Protein AF-A0A6D2KIG2-F1 (afdb_monomer_lite)

Foldseek 3Di:
DDPPQDWDWDADPVVRDIDTQDADPDGDDPQKFKDWFADPVVRFIKMKIWDQDDDPHRQKTWIWMATPVVSDIDDTDDIDRQWDADPVFSDWDYDPRDIDTDIDGDCVPPDDD

pLDDT: mean 83.12, std 11.85, range [38.47, 95.81]

Structure (m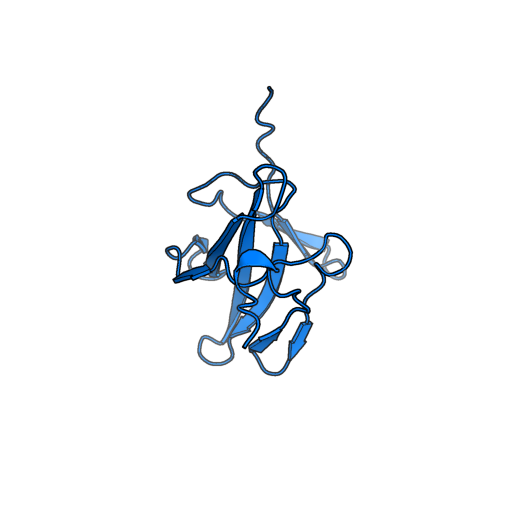mCIF, N/CA/C/O backbone):
data_AF-A0A6D2KIG2-F1
#
_entry.id   AF-A0A6D2KIG2-F1
#
loop_
_atom_site.group_PDB
_atom_site.id
_atom_site.type_symbol
_atom_site.label_atom_id
_atom_site.label_alt_id
_atom_site.label_comp_id
_atom_site.label_asym_id
_atom_site.label_entity_id
_atom_site.label_seq_id
_atom_site.pdbx_PDB_ins_code
_atom_site.Cartn_x
_atom_site.Cartn_y
_atom_site.Cartn_z
_atom_site.occupancy
_atom_site.B_iso_or_equiv
_atom_site.auth_seq_id
_atom_site.auth_comp_id
_atom_site.auth_asym_id
_atom_site.auth_atom_id
_atom_site.pdbx_PDB_model_num
ATOM 1 N N . MET A 1 1 ? 7.718 21.693 -14.338 1.00 39.06 1 MET A N 1
ATOM 2 C CA . MET A 1 1 ? 6.633 20.705 -14.152 1.00 39.06 1 MET A CA 1
ATOM 3 C C . MET A 1 1 ? 6.111 20.885 -12.742 1.00 39.06 1 MET A C 1
ATOM 5 O O . MET A 1 1 ? 6.919 20.872 -11.826 1.00 39.06 1 MET A O 1
ATOM 9 N N . TYR A 1 2 ? 4.820 21.156 -12.572 1.00 38.47 2 TYR A N 1
ATOM 10 C CA . TYR A 1 2 ? 4.222 21.328 -11.250 1.00 38.47 2 TYR A CA 1
ATOM 11 C C . TYR A 1 2 ? 4.322 20.001 -10.488 1.00 38.47 2 TYR A C 1
ATOM 13 O O . TYR A 1 2 ? 3.702 19.019 -10.890 1.00 38.47 2 TYR A O 1
ATOM 21 N N . HIS A 1 3 ? 5.124 19.952 -9.422 1.00 49.62 3 HIS A N 1
ATOM 22 C CA . HIS A 1 3 ? 4.992 18.906 -8.414 1.00 49.62 3 HIS A CA 1
ATOM 23 C C . HIS A 1 3 ? 3.695 19.204 -7.675 1.00 49.62 3 HIS A C 1
ATOM 25 O O . HIS A 1 3 ? 3.645 20.035 -6.776 1.00 49.62 3 HIS A O 1
ATOM 31 N N . GLN A 1 4 ? 2.603 18.621 -8.153 1.00 54.41 4 GLN A N 1
ATOM 32 C CA . GLN A 1 4 ? 1.357 18.643 -7.416 1.00 54.41 4 GLN A CA 1
ATOM 33 C C . GLN A 1 4 ? 1.593 17.761 -6.192 1.00 54.41 4 GLN A C 1
ATOM 35 O O . GLN A 1 4 ? 1.819 16.559 -6.350 1.00 54.41 4 GLN A O 1
ATOM 40 N N . ASP A 1 5 ? 1.613 18.368 -5.002 1.00 68.25 5 ASP A N 1
ATOM 41 C CA . ASP A 1 5 ? 1.735 17.669 -3.721 1.00 68.25 5 ASP A CA 1
ATOM 42 C C . ASP A 1 5 ? 0.527 16.746 -3.544 1.00 68.25 5 ASP A C 1
ATOM 44 O O . ASP A 1 5 ? -0.489 17.087 -2.934 1.00 68.25 5 ASP A O 1
ATOM 48 N N . SER A 1 6 ? 0.616 15.570 -4.157 1.00 77.19 6 SER A N 1
ATOM 49 C CA . SER A 1 6 ? -0.399 14.534 -4.068 1.00 77.19 6 SER A CA 1
ATOM 50 C C . SER A 1 6 ? -0.433 14.069 -2.623 1.00 77.19 6 SER A C 1
ATOM 52 O O . SER A 1 6 ? 0.610 13.830 -2.022 1.00 77.19 6 SER A O 1
ATOM 54 N N . LYS A 1 7 ? -1.620 13.982 -2.030 1.00 85.75 7 LYS A N 1
ATOM 55 C CA . LYS A 1 7 ? -1.793 13.518 -0.652 1.00 85.75 7 LYS A CA 1
ATOM 56 C C . LYS A 1 7 ? -2.443 12.145 -0.676 1.00 85.75 7 LYS A C 1
ATOM 58 O O . LYS A 1 7 ? -3.435 11.953 -1.374 1.00 85.75 7 LYS A O 1
ATOM 63 N N . LEU A 1 8 ? -1.899 11.214 0.101 1.00 91.62 8 LEU A N 1
ATOM 64 C CA . LEU A 1 8 ? -2.473 9.886 0.270 1.00 91.62 8 LEU A CA 1
ATOM 65 C C . LEU A 1 8 ? -3.471 9.893 1.438 1.00 91.62 8 LEU A C 1
ATOM 67 O O . LEU A 1 8 ? -3.199 10.463 2.498 1.00 91.62 8 LEU A O 1
ATOM 71 N N . VAL A 1 9 ? -4.622 9.251 1.236 1.00 93.00 9 VAL A N 1
ATOM 72 C CA . VAL A 1 9 ? -5.687 9.092 2.235 1.00 93.00 9 VAL A CA 1
ATOM 73 C C . VAL A 1 9 ? -6.045 7.625 2.367 1.00 93.00 9 VAL A C 1
ATOM 75 O O . VAL A 1 9 ? -6.236 6.936 1.368 1.00 93.00 9 VAL A O 1
ATOM 78 N N . VAL A 1 10 ? -6.205 7.178 3.609 1.00 93.44 10 VAL A N 1
ATOM 79 C CA . VAL A 1 10 ? -6.969 5.969 3.921 1.00 93.44 10 VAL A CA 1
ATOM 80 C C . VAL A 1 10 ? -8.405 6.390 4.189 1.00 93.44 10 VAL A C 1
ATOM 82 O O . VAL A 1 10 ? -8.647 7.243 5.042 1.00 93.44 10 VAL A O 1
ATOM 85 N N . TRP A 1 11 ? -9.348 5.806 3.458 1.00 94.12 11 TRP A N 1
ATOM 86 C CA . TRP A 1 11 ? -10.769 6.120 3.563 1.00 94.12 11 TRP A CA 1
ATOM 87 C C . TRP A 1 11 ? -11.564 4.871 3.939 1.00 94.12 11 TRP A C 1
ATOM 89 O O . TRP A 1 11 ? -11.435 3.833 3.289 1.00 94.12 11 TRP A O 1
ATOM 99 N N . ASN A 1 12 ? -12.387 4.982 4.981 1.00 93.19 12 ASN A N 1
ATOM 100 C CA . ASN A 1 12 ? -13.405 4.000 5.318 1.00 93.19 12 ASN A CA 1
ATOM 101 C C . ASN A 1 12 ? -14.744 4.435 4.689 1.00 93.19 12 ASN A C 1
ATOM 103 O O . ASN A 1 12 ? -15.353 5.393 5.167 1.00 93.19 12 ASN A O 1
ATOM 107 N N . PRO A 1 13 ? -15.240 3.746 3.647 1.00 94.06 13 PRO A N 1
ATOM 108 C CA . PRO A 1 13 ? -16.473 4.143 2.972 1.00 94.06 13 PRO A CA 1
ATOM 109 C C . PRO A 1 13 ? -17.733 3.902 3.811 1.00 94.06 13 PRO A C 1
ATOM 111 O O . PRO A 1 13 ? -18.749 4.540 3.560 1.00 94.06 13 PRO A O 1
ATOM 114 N N . VAL A 1 14 ? -17.684 3.001 4.800 1.00 95.31 14 VAL A N 1
ATOM 115 C CA . VAL A 1 14 ? -18.844 2.676 5.645 1.00 95.31 14 VAL A CA 1
ATOM 116 C C . VAL A 1 14 ? -19.042 3.734 6.726 1.00 95.31 14 VAL A C 1
ATOM 118 O O . VAL A 1 14 ? -20.164 4.184 6.935 1.00 95.31 14 VAL A O 1
ATOM 121 N N . SER A 1 15 ? -17.966 4.144 7.407 1.00 95.81 15 SER A N 1
ATOM 122 C CA . SER A 1 15 ? -18.041 5.181 8.449 1.00 95.81 15 SER A CA 1
ATOM 123 C C . SER A 1 15 ? -17.874 6.604 7.909 1.00 95.81 15 SER A C 1
ATOM 125 O O . SER A 1 15 ? -18.199 7.563 8.603 1.00 95.81 15 SER A O 1
ATOM 127 N N . GLY A 1 16 ? -17.356 6.762 6.689 1.00 95.69 16 GLY A N 1
ATOM 128 C CA . GLY A 1 16 ? -16.984 8.060 6.121 1.00 95.69 16 GLY A CA 1
ATOM 129 C C . GLY A 1 16 ? -15.675 8.628 6.680 1.00 95.69 16 GLY A C 1
ATOM 130 O O . GLY A 1 16 ? -15.256 9.709 6.273 1.00 95.69 16 GLY A O 1
ATOM 131 N N . GLU A 1 17 ? -15.005 7.918 7.588 1.00 94.81 17 GLU A N 1
ATOM 132 C CA . GLU A 1 17 ? -13.767 8.384 8.204 1.00 94.81 17 GLU A CA 1
ATOM 133 C C . GLU A 1 17 ? -12.609 8.386 7.206 1.00 94.81 17 GLU A C 1
ATOM 135 O O . GLU A 1 17 ? -12.412 7.452 6.423 1.00 94.81 17 GLU A O 1
ATOM 140 N N . THR A 1 18 ? -11.790 9.432 7.274 1.00 94.94 18 THR A N 1
ATOM 141 C CA . THR A 1 18 ? -10.579 9.571 6.464 1.00 94.94 18 THR A CA 1
ATOM 142 C C . THR A 1 18 ? -9.377 9.846 7.350 1.00 94.94 18 THR A C 1
ATOM 144 O O . THR A 1 18 ? -9.456 10.674 8.259 1.00 94.94 18 THR A O 1
ATOM 147 N N . LYS A 1 19 ? -8.239 9.230 7.033 1.00 92.62 19 LYS A N 1
ATOM 148 C CA . LYS A 1 19 ? -6.947 9.521 7.656 1.00 92.62 19 LYS A CA 1
ATOM 149 C C . LYS A 1 19 ? -5.939 9.953 6.598 1.00 92.62 19 LYS A C 1
ATOM 151 O O . LYS A 1 19 ? -5.667 9.213 5.653 1.00 92.62 19 LYS A O 1
ATOM 156 N N . TRP A 1 20 ? -5.374 11.144 6.780 1.00 93.12 20 TRP A N 1
ATOM 157 C CA . TRP A 1 20 ? -4.283 11.647 5.949 1.00 93.12 20 TRP A CA 1
ATOM 158 C C . TRP A 1 20 ? -2.982 10.933 6.289 1.00 93.12 20 TRP A C 1
ATOM 160 O O . TRP A 1 20 ? -2.630 10.797 7.460 1.00 93.12 20 TRP A O 1
ATOM 170 N N . ILE A 1 21 ? -2.263 10.514 5.255 1.00 94.12 21 ILE A N 1
ATOM 171 C CA . ILE A 1 21 ? -0.951 9.895 5.387 1.00 94.12 21 ILE A CA 1
ATOM 172 C C . ILE A 1 21 ? 0.108 10.959 5.126 1.00 94.12 21 ILE A C 1
ATOM 174 O O . ILE A 1 21 ? 0.038 11.706 4.146 1.00 94.12 21 ILE A O 1
ATOM 178 N N . HIS A 1 22 ? 1.083 11.048 6.029 1.00 91.44 22 HIS A N 1
ATOM 179 C CA . HIS A 1 22 ? 2.194 11.982 5.881 1.00 91.44 22 HIS A CA 1
ATOM 180 C C . HIS A 1 22 ? 3.008 11.684 4.621 1.00 91.44 22 HIS A C 1
ATOM 182 O O . HIS A 1 22 ? 3.051 10.548 4.148 1.00 91.44 22 HIS A O 1
ATOM 188 N N . GLN A 1 23 ? 3.665 12.711 4.082 1.00 89.62 23 GLN A N 1
ATOM 189 C CA . GLN A 1 23 ? 4.534 12.530 2.925 1.00 89.62 23 GLN A CA 1
ATOM 190 C C . GLN A 1 23 ? 5.692 11.577 3.272 1.00 89.62 23 GLN A C 1
ATOM 192 O O . GLN A 1 23 ? 6.309 11.732 4.331 1.00 89.62 23 GLN A O 1
ATOM 197 N N . PRO A 1 24 ? 5.984 10.595 2.409 1.00 87.50 24 PRO A N 1
ATOM 198 C CA . PRO A 1 24 ? 7.194 9.792 2.501 1.00 87.50 24 PRO A CA 1
ATOM 199 C C . PRO A 1 24 ? 8.439 10.616 2.162 1.00 87.50 24 PRO A C 1
ATOM 201 O O . PRO A 1 24 ? 8.357 11.762 1.716 1.00 87.50 24 PRO A O 1
ATOM 204 N N . ARG A 1 25 ? 9.619 10.016 2.358 1.00 81.00 25 ARG A N 1
ATOM 205 C CA . ARG A 1 25 ? 10.910 10.674 2.102 1.00 81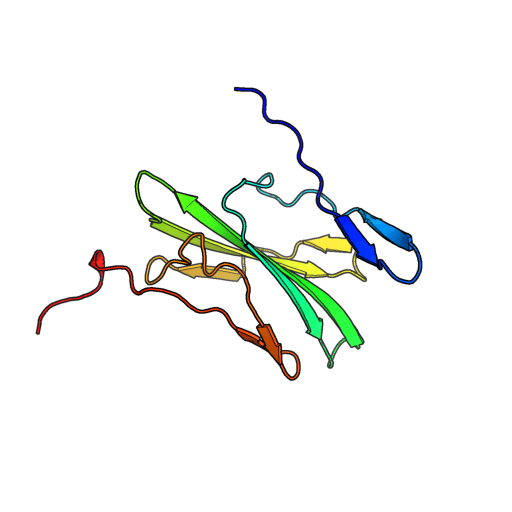.00 25 ARG A CA 1
ATOM 206 C C . ARG A 1 25 ? 11.058 11.102 0.642 1.00 81.00 25 ARG A C 1
ATOM 208 O O . ARG A 1 25 ? 11.596 12.171 0.360 1.00 81.00 25 ARG A O 1
ATOM 215 N N . LYS A 1 26 ? 10.601 10.257 -0.281 1.00 84.06 26 LYS A N 1
ATOM 216 C CA . LYS A 1 26 ? 10.444 10.595 -1.696 1.00 84.06 26 LYS A CA 1
ATOM 217 C C . LYS A 1 26 ? 8.976 10.898 -1.944 1.00 84.06 26 LYS A C 1
ATOM 219 O O . LYS A 1 26 ? 8.158 10.041 -1.639 1.00 84.06 26 LYS A O 1
ATOM 224 N N . SER A 1 27 ? 8.647 12.051 -2.523 1.00 86.94 27 SER A N 1
ATOM 225 C CA . SER A 1 27 ? 7.263 12.417 -2.859 1.00 86.94 27 SER A CA 1
ATOM 226 C C . SER A 1 27 ? 6.533 11.301 -3.608 1.00 86.94 27 SER A C 1
ATOM 228 O O . SER A 1 27 ? 7.157 10.520 -4.335 1.00 86.94 27 SER A O 1
ATOM 230 N N . PHE A 1 28 ? 5.215 11.232 -3.430 1.00 87.56 28 PHE A N 1
ATOM 231 C CA . PHE A 1 28 ? 4.387 10.278 -4.159 1.0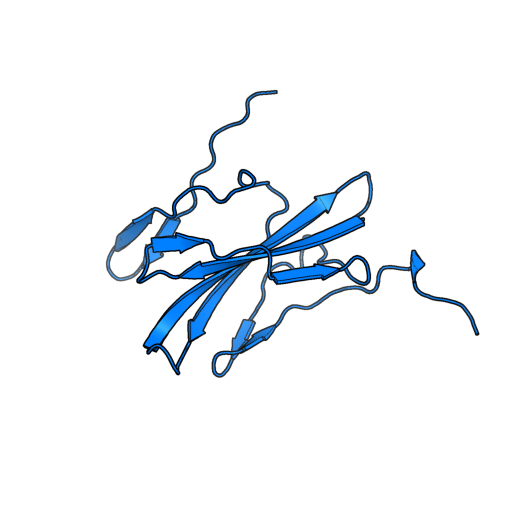0 87.56 28 PHE A CA 1
ATOM 232 C C . PHE A 1 28 ? 4.519 10.452 -5.676 1.00 87.56 28 PHE A C 1
ATOM 234 O O . PHE A 1 28 ? 4.589 11.573 -6.187 1.00 87.56 28 PHE A O 1
ATOM 241 N N . ASP A 1 29 ? 4.530 9.331 -6.383 1.00 85.38 29 ASP A N 1
ATOM 242 C CA . ASP A 1 29 ? 4.622 9.244 -7.834 1.00 85.38 29 ASP A CA 1
ATOM 243 C C . ASP A 1 29 ? 3.398 8.498 -8.386 1.00 85.38 29 ASP A C 1
ATOM 245 O O . ASP A 1 29 ? 2.858 7.588 -7.759 1.00 85.38 29 ASP A O 1
ATOM 249 N N . LYS A 1 30 ? 2.955 8.845 -9.597 1.00 82.56 30 LYS A N 1
ATOM 250 C CA . LYS A 1 30 ? 1.841 8.157 -10.277 1.00 82.56 30 LYS A CA 1
ATOM 251 C C . LYS A 1 30 ? 2.105 6.664 -10.526 1.00 82.56 30 LYS A C 1
ATOM 253 O O . LYS A 1 30 ? 1.183 5.906 -10.834 1.00 82.56 30 LYS A O 1
ATOM 258 N N . TYR A 1 31 ? 3.363 6.239 -10.471 1.00 83.62 31 TYR A N 1
ATOM 259 C CA . TYR A 1 31 ? 3.764 4.849 -10.609 1.00 83.62 31 TYR A CA 1
ATOM 260 C C . TYR A 1 31 ? 3.799 4.084 -9.281 1.00 83.62 31 TYR A C 1
ATOM 262 O O . TYR A 1 31 ? 4.011 2.868 -9.325 1.00 83.62 31 TYR A O 1
ATOM 270 N N . ASP A 1 32 ? 3.554 4.759 -8.153 1.00 88.12 32 ASP A N 1
ATOM 271 C CA . ASP A 1 32 ? 3.466 4.119 -6.847 1.00 88.12 32 ASP A CA 1
ATOM 272 C C . ASP A 1 32 ? 2.361 3.061 -6.825 1.00 88.12 32 ASP A C 1
ATOM 274 O O . ASP A 1 32 ? 1.258 3.244 -7.353 1.00 88.12 32 ASP A O 1
ATOM 278 N N . VAL A 1 33 ? 2.667 1.942 -6.178 1.00 90.38 33 VAL A N 1
ATOM 279 C CA . VAL A 1 33 ? 1.712 0.873 -5.891 1.00 90.38 33 VAL A CA 1
ATOM 280 C C . VAL A 1 33 ? 1.558 0.765 -4.387 1.00 90.38 33 VAL A C 1
ATOM 282 O O . VAL A 1 33 ? 2.550 0.701 -3.665 1.00 90.38 33 VAL A O 1
ATOM 285 N N . PHE A 1 34 ? 0.317 0.721 -3.913 1.00 90.12 34 PHE A N 1
ATOM 286 C CA . PHE A 1 34 ? 0.017 0.623 -2.491 1.00 90.12 34 PHE A CA 1
ATOM 287 C C . PHE A 1 34 ? -0.711 -0.677 -2.172 1.00 90.12 34 PHE A C 1
ATOM 289 O O . PHE A 1 34 ? -1.495 -1.176 -2.979 1.00 90.12 34 PHE A O 1
ATOM 296 N N . ALA A 1 35 ? -0.509 -1.184 -0.961 1.00 90.31 35 ALA A N 1
ATOM 297 C CA . ALA A 1 35 ? -1.431 -2.127 -0.345 1.00 90.31 35 ALA A CA 1
ATOM 298 C C . ALA A 1 35 ? -1.598 -1.839 1.139 1.00 90.31 35 ALA A C 1
ATOM 300 O O . ALA A 1 35 ? -0.661 -1.419 1.815 1.00 90.31 35 ALA A O 1
ATOM 301 N N . LEU A 1 36 ? -2.799 -2.121 1.631 1.00 90.25 36 LEU A N 1
ATOM 302 C CA . LEU A 1 36 ? -3.140 -2.087 3.042 1.00 90.25 36 LEU A CA 1
ATOM 303 C C . LEU A 1 36 ? -3.134 -3.522 3.574 1.00 90.25 36 LEU A C 1
ATOM 305 O O . LEU A 1 36 ? -3.811 -4.393 3.026 1.00 90.25 36 LEU A O 1
ATOM 309 N N . GLY A 1 37 ? -2.369 -3.762 4.632 1.00 88.75 37 GLY A N 1
ATOM 310 C CA . GLY A 1 37 ? -2.285 -5.053 5.307 1.00 88.75 37 GLY A CA 1
ATOM 311 C C . GLY A 1 37 ? -2.500 -4.908 6.807 1.00 88.75 37 GLY A C 1
ATOM 312 O O . GLY A 1 37 ? -2.292 -3.834 7.371 1.00 88.75 37 GLY A O 1
ATOM 313 N N . TYR A 1 38 ? -2.912 -5.995 7.453 1.00 88.38 38 TYR A N 1
ATOM 314 C CA . TYR A 1 38 ? -3.030 -6.070 8.906 1.00 88.38 38 TYR A CA 1
ATOM 315 C C . TYR A 1 38 ? -1.875 -6.892 9.479 1.00 88.38 38 TYR A C 1
ATOM 317 O O . TYR A 1 38 ? -1.691 -8.053 9.110 1.00 88.38 38 TYR A O 1
ATOM 325 N N . ASP A 1 39 ? -1.103 -6.297 10.380 1.00 84.44 39 ASP A N 1
ATOM 326 C CA . ASP A 1 39 ? -0.059 -6.976 11.133 1.00 84.44 39 ASP A CA 1
ATOM 327 C C . ASP A 1 39 ? -0.650 -7.514 12.438 1.00 84.44 39 ASP A C 1
ATOM 329 O O . ASP A 1 39 ? -0.897 -6.777 13.392 1.00 84.44 39 ASP A O 1
ATOM 333 N N . SER A 1 40 ? -0.852 -8.829 12.492 1.00 85.12 40 SER A N 1
ATOM 334 C CA . SER A 1 40 ? -1.429 -9.494 13.659 1.00 85.12 40 SER A CA 1
ATOM 335 C C . SER A 1 40 ? -0.532 -9.446 14.897 1.00 85.12 40 SER A C 1
ATOM 337 O O . SER A 1 40 ? -1.034 -9.624 16.003 1.00 85.12 40 SER A O 1
ATOM 339 N N . LYS A 1 41 ? 0.783 -9.225 14.751 1.00 85.00 41 LYS A N 1
ATOM 340 C CA . LYS A 1 41 ? 1.702 -9.156 15.900 1.00 85.00 41 LYS A CA 1
ATOM 341 C C . LYS A 1 41 ? 1.557 -7.839 16.648 1.00 85.00 41 LYS A C 1
ATOM 343 O O . LYS A 1 41 ? 1.544 -7.829 17.872 1.00 85.00 41 LYS A O 1
ATOM 348 N N . SER A 1 42 ? 1.452 -6.741 15.906 1.00 82.94 42 SER A N 1
ATOM 349 C CA . SER A 1 42 ? 1.256 -5.394 16.456 1.00 82.94 42 SER A CA 1
ATOM 350 C C . SER A 1 42 ? -0.221 -4.995 16.549 1.00 82.94 42 SER A C 1
ATOM 352 O O . SER A 1 42 ? -0.538 -3.933 17.076 1.00 82.94 42 SER A O 1
ATOM 354 N N . SER A 1 43 ? -1.127 -5.860 16.078 1.00 87.06 43 SER A N 1
ATOM 355 C CA . SER A 1 43 ? -2.572 -5.627 16.003 1.00 87.06 43 SER A CA 1
ATOM 356 C C . SER A 1 43 ? -2.938 -4.324 15.284 1.00 87.06 43 SER A C 1
ATOM 358 O O . SER A 1 43 ? -3.902 -3.651 15.651 1.00 87.06 43 SER A O 1
ATOM 360 N N . CYS A 1 44 ? -2.174 -3.961 14.252 1.00 86.94 44 CYS A N 1
ATOM 361 C CA . CYS A 1 44 ? -2.319 -2.689 13.557 1.00 86.94 44 CYS A CA 1
ATOM 362 C C . CYS A 1 44 ? -2.366 -2.846 12.039 1.00 86.94 44 CYS A C 1
ATOM 364 O O . CYS A 1 44 ? -1.886 -3.823 11.466 1.00 86.94 44 CYS A O 1
ATOM 366 N N . TYR A 1 45 ? -2.953 -1.853 11.374 1.00 88.88 45 TYR A N 1
ATOM 367 C CA . TYR A 1 45 ? -2.874 -1.750 9.924 1.00 88.88 45 TYR A CA 1
ATOM 368 C C . TYR A 1 45 ? -1.573 -1.065 9.511 1.00 88.88 45 TYR A C 1
ATOM 370 O O . TYR A 1 45 ? -1.114 -0.121 10.161 1.00 88.88 45 TYR A O 1
ATOM 378 N N . LYS A 1 46 ? -1.013 -1.517 8.392 1.00 90.50 46 LYS A N 1
ATOM 379 C CA . LYS A 1 46 ? 0.183 -0.958 7.762 1.00 90.50 46 LYS A CA 1
ATOM 380 C C . LYS A 1 46 ? -0.056 -0.771 6.273 1.00 90.50 46 LYS A C 1
ATOM 382 O O . LYS A 1 46 ? -0.764 -1.564 5.650 1.00 90.50 46 LYS A O 1
ATOM 387 N N . ILE A 1 47 ? 0.548 0.262 5.698 1.00 92.31 47 ILE A N 1
ATOM 388 C CA . ILE A 1 47 ? 0.524 0.496 4.250 1.00 92.31 47 ILE A CA 1
ATOM 389 C C . ILE A 1 47 ? 1.900 0.159 3.706 1.00 92.31 47 ILE A C 1
ATOM 391 O O . ILE A 1 47 ? 2.890 0.685 4.196 1.00 92.31 47 ILE A O 1
ATOM 395 N N . ILE A 1 48 ? 1.971 -0.678 2.682 1.00 90.81 48 ILE A N 1
ATOM 396 C CA . ILE A 1 48 ? 3.194 -0.862 1.902 1.00 90.81 48 ILE A CA 1
ATOM 397 C C . ILE A 1 48 ? 3.086 0.024 0.669 1.00 90.81 48 ILE A C 1
ATOM 399 O O . ILE A 1 48 ? 2.065 -0.005 -0.020 1.00 90.81 48 ILE A O 1
ATOM 403 N N . ARG A 1 49 ? 4.142 0.783 0.389 1.00 91.19 49 ARG A N 1
ATOM 404 C CA . ARG A 1 49 ? 4.340 1.530 -0.852 1.00 91.19 49 ARG A CA 1
ATOM 405 C C . ARG A 1 49 ? 5.464 0.880 -1.649 1.00 91.19 49 ARG A C 1
ATOM 407 O O . ARG A 1 49 ? 6.534 0.633 -1.100 1.00 91.19 49 ARG A O 1
ATOM 414 N N . MET A 1 50 ? 5.227 0.658 -2.936 1.00 90.06 50 MET A N 1
ATOM 415 C CA . MET A 1 50 ? 6.239 0.287 -3.921 1.00 90.06 50 MET A CA 1
ATOM 416 C C . MET A 1 50 ? 6.437 1.445 -4.893 1.00 90.06 50 MET A C 1
ATOM 418 O O . MET A 1 50 ? 5.552 1.736 -5.699 1.00 90.06 50 MET A O 1
ATOM 422 N N . ASP A 1 51 ? 7.597 2.080 -4.831 1.00 88.50 51 ASP A N 1
ATOM 423 C CA . ASP A 1 51 ? 8.007 3.135 -5.752 1.00 88.50 51 ASP A CA 1
ATOM 424 C C . ASP A 1 51 ? 8.694 2.499 -6.965 1.00 88.50 51 ASP A C 1
ATOM 426 O O . ASP A 1 51 ? 9.853 2.078 -6.904 1.00 88.50 51 ASP A O 1
ATOM 430 N N . GLN A 1 52 ? 7.949 2.374 -8.068 1.00 85.81 52 GLN A N 1
ATOM 431 C CA . GLN A 1 52 ? 8.479 1.848 -9.324 1.00 85.81 52 GLN A CA 1
ATOM 432 C C . GLN A 1 52 ? 9.214 2.958 -10.079 1.00 85.81 52 GLN A C 1
ATOM 434 O O . GLN A 1 52 ? 8.601 3.845 -10.673 1.00 85.81 52 GLN A O 1
ATOM 439 N N . ILE A 1 53 ? 10.541 2.891 -10.106 1.00 82.44 53 ILE A N 1
ATOM 440 C CA . ILE A 1 53 ? 11.373 3.879 -10.790 1.00 82.44 53 ILE A CA 1
ATOM 441 C C . ILE A 1 53 ? 11.373 3.576 -12.291 1.00 82.44 53 ILE A C 1
ATOM 443 O O . ILE A 1 53 ? 11.913 2.561 -12.739 1.00 82.44 53 ILE A O 1
ATOM 447 N N . PHE A 1 54 ? 10.800 4.490 -13.079 1.00 76.00 54 PHE A N 1
ATOM 448 C CA . PHE A 1 54 ? 10.716 4.387 -14.536 1.00 76.00 54 PHE A CA 1
ATOM 449 C C . PHE A 1 54 ? 11.769 5.249 -15.248 1.00 76.00 54 PHE A C 1
ATOM 451 O O . PHE A 1 54 ? 11.863 6.457 -15.031 1.00 76.00 54 PHE A O 1
ATOM 458 N N . ARG A 1 55 ? 12.514 4.640 -16.178 1.00 75.19 55 ARG A N 1
ATOM 459 C CA . ARG A 1 55 ? 13.368 5.325 -17.170 1.00 75.19 55 ARG A CA 1
ATOM 460 C C . ARG A 1 55 ? 13.157 4.702 -18.554 1.00 75.19 55 ARG A C 1
ATOM 462 O O . ARG A 1 55 ? 14.040 4.036 -19.086 1.00 75.19 55 ARG A O 1
ATOM 469 N N . GLY A 1 56 ? 11.938 4.816 -19.085 1.00 70.94 56 GLY A N 1
ATOM 470 C CA . GLY A 1 56 ? 11.486 4.119 -20.304 1.00 70.94 56 GLY A CA 1
ATOM 471 C C . GLY A 1 56 ? 11.071 2.659 -20.068 1.00 70.94 56 GLY A C 1
ATOM 472 O O . GLY A 1 56 ? 10.140 2.176 -20.698 1.00 70.94 56 GLY A O 1
ATOM 473 N N . VAL A 1 57 ? 11.690 1.995 -19.091 1.00 70.00 57 VAL A N 1
ATOM 474 C CA . VAL A 1 57 ? 11.254 0.727 -18.481 1.00 70.00 57 VAL A CA 1
ATOM 475 C C . VAL A 1 57 ? 11.359 0.836 -16.958 1.00 70.00 57 VAL A C 1
ATOM 477 O O . VAL A 1 57 ? 12.045 1.738 -16.462 1.00 70.00 57 VAL A O 1
ATOM 480 N N . VAL A 1 58 ? 10.702 -0.063 -16.215 1.00 73.88 58 VAL A N 1
ATOM 481 C CA . VAL A 1 58 ? 10.939 -0.190 -14.767 1.00 73.88 58 VAL A CA 1
ATOM 482 C C . VAL A 1 58 ? 12.366 -0.671 -14.561 1.00 73.88 58 VAL A C 1
ATOM 484 O O . VAL A 1 58 ? 12.766 -1.707 -15.094 1.00 73.88 58 VAL A O 1
ATOM 487 N N . VAL A 1 59 ? 13.141 0.116 -13.823 1.00 78.88 59 VAL A N 1
ATOM 488 C CA . VAL A 1 59 ? 14.551 -0.187 -13.547 1.00 78.88 59 VAL A CA 1
ATOM 489 C C . VAL A 1 59 ? 14.746 -0.708 -12.134 1.00 78.88 59 VAL A C 1
ATOM 491 O O . VAL A 1 59 ? 15.690 -1.447 -11.896 1.00 78.88 59 VAL A O 1
ATOM 494 N N . GLN A 1 60 ? 13.881 -0.306 -11.206 1.00 84.19 60 GLN A N 1
ATOM 495 C CA . GLN A 1 60 ? 14.015 -0.626 -9.793 1.00 84.19 60 GLN A CA 1
ATOM 496 C C . GLN A 1 60 ? 12.683 -0.403 -9.078 1.00 84.19 60 GLN A C 1
ATOM 498 O O . GLN A 1 60 ? 11.914 0.483 -9.460 1.00 84.19 60 GLN A O 1
ATOM 503 N N . ILE A 1 61 ? 12.447 -1.185 -8.033 1.00 87.31 61 ILE A N 1
ATOM 504 C CA . ILE A 1 61 ? 11.364 -1.005 -7.074 1.00 87.31 61 ILE A CA 1
ATOM 505 C C . ILE A 1 61 ? 11.971 -0.801 -5.693 1.00 87.31 61 ILE A C 1
ATOM 507 O O . ILE A 1 61 ? 12.723 -1.664 -5.223 1.00 87.31 61 ILE A O 1
ATOM 511 N N . ASP A 1 62 ? 11.595 0.305 -5.058 1.00 88.50 62 ASP A N 1
ATOM 512 C CA . ASP A 1 62 ? 11.897 0.604 -3.658 1.00 88.50 62 ASP A CA 1
ATOM 513 C C . ASP A 1 62 ? 10.637 0.396 -2.805 1.00 88.50 62 ASP A C 1
ATOM 515 O O . ASP A 1 62 ? 9.530 0.719 -3.240 1.00 88.50 62 ASP A O 1
ATOM 519 N N . TYR A 1 63 ? 10.798 -0.143 -1.593 1.00 88.00 63 TYR A N 1
ATOM 520 C CA . TYR A 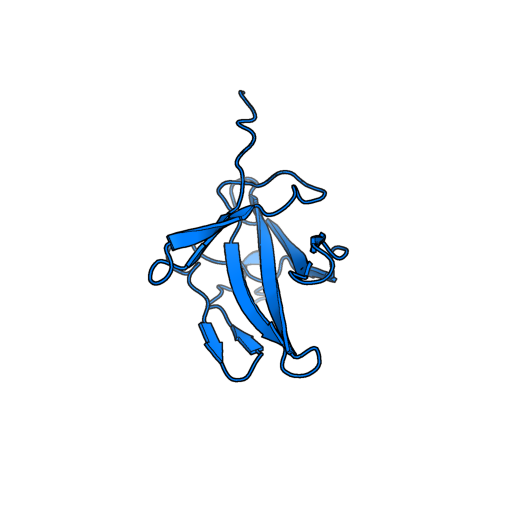1 63 ? 9.680 -0.402 -0.676 1.00 88.00 63 TYR A CA 1
ATOM 521 C C . TYR A 1 63 ? 9.774 0.445 0.585 1.00 88.00 63 TYR A C 1
ATOM 523 O O . TYR A 1 63 ? 10.788 0.388 1.276 1.00 88.00 63 TYR A O 1
ATOM 531 N N . GLU A 1 64 ? 8.686 1.117 0.947 1.00 90.56 64 GLU A N 1
ATOM 532 C CA . GLU A 1 64 ? 8.514 1.805 2.231 1.00 90.56 64 GLU A CA 1
ATOM 533 C C . GLU A 1 6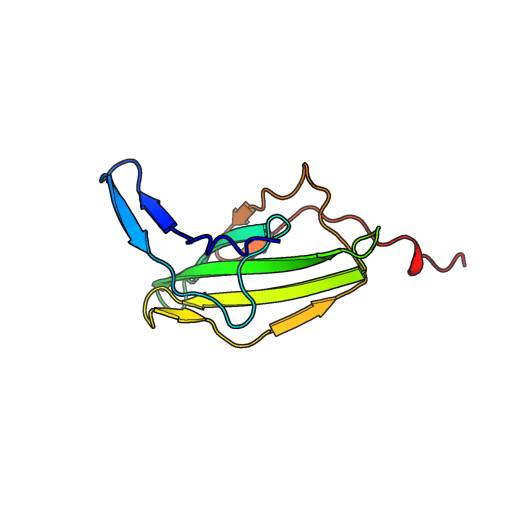4 ? 7.253 1.267 2.922 1.00 90.56 64 GLU A C 1
ATOM 535 O O . GLU A 1 64 ? 6.290 0.871 2.260 1.00 90.56 64 GLU A O 1
ATOM 540 N N . THR A 1 65 ? 7.242 1.235 4.255 1.00 91.12 65 THR A N 1
ATOM 541 C CA . THR A 1 65 ? 6.052 0.842 5.029 1.00 91.12 65 THR A CA 1
ATOM 542 C C . THR A 1 65 ? 5.608 1.997 5.910 1.00 91.12 65 THR A C 1
ATOM 544 O O . THR A 1 65 ? 6.426 2.635 6.557 1.00 91.12 65 THR A O 1
ATOM 547 N N . TYR A 1 66 ? 4.313 2.276 5.939 1.00 92.31 66 TYR A N 1
ATOM 548 C CA . TYR A 1 66 ? 3.703 3.233 6.845 1.00 92.31 66 TYR A CA 1
ATOM 549 C C . TYR A 1 66 ? 3.020 2.494 7.986 1.00 92.31 66 TYR A C 1
ATOM 551 O O . TYR A 1 66 ? 2.175 1.624 7.744 1.00 92.31 66 TYR A O 1
ATOM 559 N N . ASP A 1 67 ? 3.349 2.863 9.216 1.00 90.44 67 ASP A N 1
ATOM 560 C CA . ASP A 1 67 ? 2.668 2.366 10.404 1.00 90.44 67 ASP A CA 1
ATOM 561 C C . ASP A 1 67 ? 1.590 3.372 10.831 1.00 90.44 67 ASP A C 1
ATOM 563 O O . ASP A 1 67 ? 1.865 4.548 11.090 1.00 90.44 67 ASP A O 1
ATOM 567 N N . LEU A 1 68 ? 0.331 2.921 10.872 1.00 89.88 68 LEU A N 1
ATOM 568 C CA . LEU A 1 68 ? -0.794 3.797 11.199 1.00 89.88 68 LEU A CA 1
ATOM 569 C C . LEU A 1 68 ? -0.820 4.219 12.673 1.00 89.88 68 LEU A C 1
ATOM 571 O O . LEU A 1 68 ? -1.475 5.221 12.971 1.00 89.88 68 LEU A O 1
ATOM 575 N N . ILE A 1 69 ? -0.160 3.490 13.577 1.00 89.31 69 ILE A N 1
ATOM 576 C CA . ILE A 1 69 ? -0.078 3.833 15.001 1.00 89.31 69 ILE A CA 1
ATOM 577 C C . ILE A 1 69 ? 0.970 4.921 15.203 1.00 89.31 69 ILE A C 1
ATOM 579 O O . ILE A 1 69 ? 0.646 5.976 15.745 1.00 89.31 69 ILE A O 1
ATOM 583 N N . SER A 1 70 ? 2.206 4.699 14.742 1.00 89.75 70 SER A N 1
ATOM 584 C CA . SER A 1 70 ? 3.272 5.707 14.873 1.00 89.75 70 SER A CA 1
ATOM 585 C C . SER A 1 70 ? 3.092 6.885 13.917 1.00 89.75 70 SER A C 1
ATOM 587 O O . SER A 1 70 ? 3.741 7.917 14.080 1.00 89.75 70 SER A O 1
ATOM 589 N N . ASN A 1 71 ? 2.197 6.741 12.935 1.00 90.88 71 ASN A N 1
ATOM 590 C CA . ASN A 1 71 ? 1.861 7.758 11.950 1.00 90.88 71 ASN A CA 1
ATOM 591 C C . ASN A 1 71 ? 3.081 8.178 11.109 1.00 90.88 71 ASN A C 1
ATOM 593 O O . ASN A 1 71 ? 3.189 9.328 10.674 1.00 90.88 71 ASN A O 1
ATOM 597 N N . SER A 1 72 ? 3.997 7.240 10.863 1.00 91.12 72 SER A N 1
ATOM 598 C CA . SER A 1 72 ? 5.282 7.489 10.213 1.00 91.12 72 SER A CA 1
ATOM 599 C C . SER A 1 72 ? 5.643 6.405 9.198 1.00 91.12 72 SER A C 1
ATOM 601 O O . SER A 1 72 ? 5.213 5.254 9.292 1.00 91.12 72 SER A O 1
ATOM 603 N N . TRP A 1 73 ? 6.452 6.799 8.212 1.00 92.62 73 TRP A N 1
ATOM 604 C CA . TRP A 1 73 ? 7.100 5.874 7.288 1.00 92.62 73 TRP A CA 1
ATOM 605 C C . TRP A 1 73 ? 8.349 5.275 7.937 1.00 92.62 73 TRP A C 1
ATOM 607 O O . TRP A 1 73 ? 9.120 5.987 8.581 1.00 92.62 73 TRP A O 1
ATOM 617 N N . SER A 1 74 ? 8.553 3.977 7.750 1.00 88.00 74 SER A N 1
ATOM 618 C CA . SER A 1 74 ? 9.810 3.290 8.031 1.00 88.00 74 SER A CA 1
ATOM 619 C C . SER A 1 74 ? 10.742 3.359 6.821 1.00 88.00 74 SER A C 1
ATOM 621 O O . SER A 1 74 ? 10.277 3.443 5.683 1.00 88.00 74 SER A O 1
ATOM 623 N N . ASP A 1 75 ? 12.047 3.250 7.071 1.00 76.25 75 ASP A N 1
ATOM 624 C CA . ASP A 1 75 ? 13.079 3.274 6.032 1.00 76.25 75 ASP A CA 1
ATOM 625 C C . ASP A 1 75 ? 12.879 2.229 4.922 1.00 76.25 75 ASP A C 1
ATOM 627 O O . ASP A 1 75 ? 12.217 1.199 5.097 1.00 76.25 75 ASP A O 1
ATOM 631 N N . ILE A 1 76 ? 13.499 2.513 3.770 1.00 71.62 76 ILE A N 1
ATOM 632 C CA . ILE A 1 76 ? 13.430 1.689 2.561 1.00 71.62 76 ILE A CA 1
ATOM 633 C C . ILE A 1 76 ? 13.952 0.283 2.866 1.00 71.62 76 ILE A C 1
ATOM 635 O O . ILE A 1 76 ? 15.133 0.102 3.165 1.00 71.62 76 ILE A O 1
ATOM 639 N N . CYS A 1 77 ? 13.078 -0.716 2.773 1.00 68.62 77 CYS A N 1
ATOM 640 C CA . CYS A 1 77 ? 13.389 -2.063 3.245 1.00 68.62 77 CYS A CA 1
ATOM 641 C C . CYS A 1 77 ? 14.221 -2.858 2.228 1.00 68.62 77 CYS A C 1
ATOM 643 O O . CYS A 1 77 ? 15.193 -3.517 2.590 1.00 68.62 77 CYS A O 1
ATOM 645 N N . VAL A 1 78 ? 13.853 -2.806 0.945 1.00 70.25 78 VAL A N 1
ATOM 646 C CA . VAL A 1 78 ? 14.467 -3.622 -0.111 1.00 70.25 78 VAL A CA 1
ATOM 647 C C . VAL A 1 78 ? 14.502 -2.824 -1.414 1.00 70.25 78 VAL A C 1
ATOM 649 O O . VAL A 1 78 ? 13.632 -1.995 -1.666 1.00 70.25 78 VAL A O 1
ATOM 652 N N . LYS A 1 79 ? 15.512 -3.075 -2.245 1.00 83.12 79 LYS A N 1
ATOM 653 C CA . LYS A 1 79 ? 15.571 -2.594 -3.628 1.00 83.12 79 LYS A CA 1
ATOM 654 C C . LYS A 1 79 ? 15.648 -3.800 -4.542 1.00 83.12 79 LYS A C 1
ATOM 656 O O . LYS A 1 79 ? 16.463 -4.692 -4.300 1.00 83.12 79 LYS A O 1
ATOM 661 N N . THR A 1 80 ? 14.804 -3.866 -5.562 1.00 83.38 80 THR A N 1
ATOM 662 C CA . THR A 1 80 ? 14.858 -4.962 -6.536 1.00 83.38 80 THR A CA 1
ATOM 663 C C . THR A 1 80 ? 14.632 -4.462 -7.952 1.00 83.38 80 THR A C 1
ATOM 665 O O . THR A 1 80 ? 13.733 -3.668 -8.204 1.00 83.38 80 THR A O 1
ATOM 668 N N . ASP A 1 81 ? 15.466 -4.924 -8.875 1.00 83.75 81 ASP A N 1
ATOM 669 C CA . ASP A 1 81 ? 15.382 -4.693 -10.321 1.00 83.75 81 ASP A CA 1
ATOM 670 C C . ASP A 1 81 ? 14.894 -5.938 -11.086 1.00 83.75 81 ASP A C 1
ATOM 672 O O . ASP A 1 81 ? 14.626 -5.889 -12.290 1.00 83.75 81 ASP A O 1
ATOM 676 N N . ARG A 1 82 ? 14.738 -7.060 -10.369 1.00 84.50 82 ARG A N 1
ATOM 677 C CA . ARG A 1 82 ? 14.475 -8.387 -10.937 1.00 84.50 82 ARG A CA 1
ATOM 678 C C . ARG A 1 82 ? 13.100 -8.521 -11.560 1.00 84.50 82 ARG A C 1
ATOM 680 O O . ARG A 1 82 ? 12.927 -9.322 -12.475 1.00 84.50 82 ARG A O 1
ATOM 687 N N . PHE A 1 83 ? 12.124 -7.797 -11.034 1.00 86.19 83 PHE A N 1
ATOM 688 C CA . PHE A 1 83 ? 10.750 -7.850 -11.495 1.00 86.19 83 PHE A CA 1
ATOM 689 C C . PHE A 1 83 ? 10.113 -6.469 -11.469 1.00 86.19 83 PHE A C 1
ATOM 691 O O . PHE A 1 83 ? 10.608 -5.547 -10.824 1.00 86.19 83 PHE A O 1
ATOM 698 N N . TYR A 1 84 ? 9.002 -6.345 -12.179 1.00 86.56 84 TYR A N 1
ATOM 699 C CA . TYR A 1 84 ? 8.191 -5.140 -12.208 1.00 86.56 84 TYR A CA 1
ATOM 700 C C . TYR A 1 84 ? 6.705 -5.474 -12.111 1.00 86.56 84 TYR A C 1
ATOM 702 O O . TYR A 1 84 ? 6.301 -6.597 -12.424 1.00 86.56 84 TYR A O 1
ATOM 710 N N . LEU A 1 85 ? 5.892 -4.500 -11.693 1.00 88.25 85 LEU A N 1
ATOM 711 C CA . LEU A 1 85 ? 4.436 -4.624 -11.707 1.00 88.25 85 LEU A CA 1
ATOM 712 C C . LEU A 1 85 ? 3.876 -3.889 -12.927 1.00 88.25 85 LEU A C 1
ATOM 714 O O . LEU A 1 85 ? 3.909 -2.648 -12.959 1.00 88.25 85 LEU A O 1
ATOM 718 N N . PRO A 1 86 ? 3.343 -4.624 -13.922 1.00 85.06 86 PRO A N 1
ATOM 719 C CA . PRO A 1 86 ? 2.587 -4.029 -15.014 1.00 85.06 86 PRO A CA 1
ATOM 720 C C . PRO A 1 86 ? 1.477 -3.120 -14.489 1.00 85.06 86 PRO A C 1
ATOM 722 O O . PRO A 1 86 ? 0.940 -3.340 -13.404 1.00 85.06 86 PRO A O 1
ATOM 725 N N . TRP A 1 87 ? 1.130 -2.095 -15.267 1.00 80.06 87 TRP A N 1
ATOM 726 C CA . TRP A 1 87 ? 0.142 -1.094 -14.860 1.00 80.06 87 TRP A CA 1
ATOM 727 C C . TRP A 1 87 ? -1.202 -1.722 -14.459 1.00 80.06 87 TRP A C 1
ATOM 729 O O . TRP A 1 87 ? -1.767 -1.354 -13.432 1.00 80.06 87 TRP A O 1
ATOM 739 N N . ASP A 1 88 ? -1.638 -2.745 -15.192 1.00 83.38 88 ASP A N 1
ATOM 740 C CA . ASP A 1 88 ? -2.922 -3.414 -14.966 1.00 83.38 88 ASP A CA 1
ATOM 741 C C . ASP A 1 88 ? -2.908 -4.405 -13.787 1.00 83.38 88 ASP A C 1
ATOM 743 O O . ASP A 1 88 ? -3.953 -4.924 -13.406 1.00 83.38 88 ASP A O 1
ATOM 747 N N . TRP A 1 89 ? -1.739 -4.703 -13.200 1.00 83.94 89 TRP A N 1
ATOM 748 C CA . TRP A 1 89 ? -1.561 -5.746 -12.169 1.00 83.94 89 TRP A CA 1
ATOM 749 C C . TRP A 1 89 ? -1.146 -5.177 -10.808 1.00 83.94 89 TRP A C 1
ATOM 751 O O . TRP A 1 89 ? -0.590 -5.867 -9.955 1.00 83.94 89 TRP A O 1
ATOM 761 N N . ARG A 1 90 ? -1.405 -3.888 -10.590 1.00 85.50 90 ARG A N 1
ATOM 762 C CA . ARG A 1 90 ? -1.025 -3.175 -9.361 1.00 85.50 90 ARG A CA 1
ATOM 763 C C . ARG A 1 90 ? -1.893 -3.530 -8.155 1.00 85.50 90 ARG A C 1
ATOM 765 O O . ARG A 1 90 ? -1.538 -3.196 -7.027 1.00 85.50 90 ARG A O 1
ATOM 772 N N . SER A 1 91 ? -3.005 -4.222 -8.377 1.00 83.44 91 SER A N 1
ATOM 773 C CA . SER A 1 91 ? -3.878 -4.722 -7.320 1.00 83.44 91 SER A CA 1
ATOM 774 C C . SER A 1 91 ? -3.255 -5.946 -6.652 1.00 83.44 91 SER A C 1
ATOM 776 O O . SER A 1 91 ? -3.350 -7.065 -7.152 1.00 83.44 91 SER A O 1
ATOM 778 N N . GLY A 1 92 ? -2.599 -5.719 -5.517 1.00 85.50 92 GLY A N 1
ATOM 779 C CA . GLY A 1 92 ? -2.155 -6.792 -4.634 1.00 85.50 92 GLY A CA 1
ATOM 780 C C . GLY A 1 92 ? -3.294 -7.350 -3.784 1.00 85.50 92 GLY A C 1
ATOM 781 O O . GLY A 1 92 ? -4.366 -6.754 -3.668 1.00 85.50 92 GLY A O 1
ATOM 782 N N . VAL A 1 93 ? -3.036 -8.486 -3.144 1.00 86.69 93 VAL A N 1
ATOM 783 C CA . VAL A 1 93 ? -3.938 -9.112 -2.171 1.00 86.69 93 VAL A CA 1
ATOM 784 C C . VAL A 1 93 ? -3.218 -9.308 -0.845 1.00 86.69 93 VAL A C 1
ATOM 786 O O . VAL A 1 93 ? -2.054 -9.706 -0.820 1.00 86.69 93 VAL A O 1
ATOM 789 N N . SER A 1 94 ? -3.911 -9.049 0.264 1.00 86.75 94 SER A N 1
ATOM 790 C CA . SER A 1 94 ? -3.419 -9.378 1.603 1.00 86.75 94 SER A CA 1
ATOM 791 C C . SER A 1 94 ? -4.183 -10.576 2.151 1.00 86.75 94 SER A C 1
ATOM 793 O O . SER A 1 94 ? -5.411 -10.560 2.226 1.00 86.75 94 SER A O 1
ATOM 795 N N . VAL A 1 95 ? -3.463 -11.635 2.513 1.00 86.31 95 VAL A N 1
ATOM 796 C CA . VAL A 1 95 ? -4.025 -12.881 3.037 1.00 86.31 95 VAL A CA 1
ATOM 797 C C . VAL A 1 95 ? -3.212 -13.296 4.256 1.00 86.31 95 VAL A C 1
ATOM 799 O O . VAL A 1 95 ? -1.995 -13.447 4.179 1.00 86.31 95 VAL A O 1
ATOM 802 N N . LYS A 1 96 ? -3.891 -13.487 5.395 1.00 84.56 96 LYS A N 1
ATOM 803 C CA . LYS A 1 96 ? -3.276 -13.907 6.671 1.00 84.56 96 LYS A CA 1
ATOM 804 C C . LYS A 1 96 ? -2.079 -13.035 7.100 1.00 84.56 96 LYS A C 1
ATOM 806 O O . LYS A 1 96 ? -1.081 -13.550 7.588 1.00 84.56 96 LYS A O 1
ATOM 811 N N . GLY A 1 97 ? -2.170 -11.720 6.896 1.00 80.50 97 GLY A N 1
ATOM 812 C CA . GLY A 1 97 ? -1.126 -10.761 7.283 1.00 80.50 97 GLY A CA 1
ATOM 813 C C . GLY A 1 97 ? 0.076 -10.685 6.334 1.00 80.50 97 GLY A C 1
ATOM 814 O O . GLY A 1 97 ? 1.010 -9.930 6.590 1.00 80.50 97 GLY A O 1
ATOM 815 N N . HIS A 1 98 ? 0.049 -11.420 5.222 1.00 83.31 98 HIS A N 1
ATOM 816 C CA . HIS A 1 98 ? 1.045 -11.333 4.158 1.00 83.31 98 HIS A CA 1
ATOM 817 C C . HIS A 1 98 ? 0.438 -10.688 2.919 1.00 83.31 98 HIS A C 1
ATOM 819 O O . HIS A 1 98 ? -0.726 -10.930 2.606 1.00 83.31 98 HIS A O 1
ATOM 825 N N . THR A 1 99 ? 1.225 -9.888 2.203 1.00 87.12 99 THR A N 1
ATOM 826 C CA . THR A 1 99 ? 0.754 -9.181 1.007 1.00 87.12 99 THR A CA 1
ATOM 827 C C . THR A 1 99 ? 1.489 -9.677 -0.230 1.00 87.12 99 THR A C 1
ATOM 829 O O . THR A 1 99 ? 2.709 -9.836 -0.208 1.00 87.12 99 THR A O 1
ATOM 832 N N . TYR A 1 100 ? 0.733 -9.931 -1.294 1.00 87.69 100 TYR A N 1
ATOM 833 C CA . TYR A 1 100 ? 1.194 -10.546 -2.531 1.00 87.69 100 TYR A CA 1
ATOM 834 C C . TYR A 1 100 ? 0.757 -9.722 -3.738 1.00 87.69 100 TYR A C 1
ATOM 836 O O . TYR A 1 100 ? -0.331 -9.150 -3.749 1.00 87.69 100 TYR A O 1
ATOM 844 N N . TRP A 1 101 ? 1.588 -9.723 -4.776 1.00 89.81 101 TRP A N 1
ATOM 845 C CA . TRP A 1 101 ? 1.301 -9.103 -6.063 1.00 89.81 101 TRP A CA 1
ATOM 846 C C . TRP A 1 101 ? 1.744 -10.027 -7.189 1.00 89.81 101 TRP A C 1
ATOM 848 O O . TRP A 1 101 ? 2.703 -10.786 -7.038 1.00 89.81 101 TRP A O 1
ATOM 858 N N . LEU A 1 102 ? 1.071 -9.925 -8.332 1.00 89.69 102 LEU A N 1
ATOM 859 C CA . LEU A 1 102 ? 1.574 -10.498 -9.573 1.00 89.69 102 LEU A CA 1
ATOM 860 C C . LEU A 1 102 ? 2.661 -9.578 -10.137 1.00 89.69 102 LEU A C 1
ATOM 862 O O . LEU A 1 102 ? 2.471 -8.366 -10.237 1.00 89.69 102 LEU A O 1
ATOM 866 N N . ALA A 1 103 ? 3.799 -10.159 -10.508 1.00 89.19 103 ALA A N 1
ATOM 867 C CA . ALA A 1 103 ? 4.941 -9.428 -11.041 1.00 89.19 103 ALA A CA 1
ATOM 868 C C . ALA A 1 103 ? 5.547 -10.161 -12.241 1.00 89.19 103 ALA A C 1
ATOM 870 O O . ALA A 1 103 ? 5.509 -11.389 -12.321 1.00 89.19 103 ALA A O 1
ATOM 871 N N . MET A 1 104 ? 6.124 -9.397 -13.165 1.00 86.81 104 MET A N 1
ATOM 872 C CA . MET A 1 104 ? 6.820 -9.910 -14.344 1.00 86.81 104 MET A CA 1
ATOM 873 C C . MET A 1 104 ? 8.323 -9.837 -14.132 1.00 86.81 104 MET A C 1
ATOM 875 O O . MET A 1 104 ? 8.834 -8.808 -13.693 1.00 86.81 104 MET A O 1
ATOM 879 N N . ILE A 1 105 ? 9.039 -10.905 -14.486 1.00 85.62 105 ILE A N 1
ATOM 880 C CA . ILE A 1 105 ? 10.502 -10.894 -14.477 1.00 85.62 105 ILE A CA 1
ATOM 881 C C . ILE A 1 105 ? 10.988 -9.885 -15.514 1.00 85.62 105 ILE A C 1
ATOM 883 O O . ILE A 1 105 ? 10.530 -9.848 -16.657 1.00 85.62 105 ILE A O 1
ATOM 887 N N . ASN A 1 106 ? 11.950 -9.070 -15.112 1.00 78.25 106 ASN A N 1
ATOM 888 C CA . ASN A 1 106 ? 12.618 -8.163 -16.014 1.00 78.25 106 ASN A CA 1
ATOM 889 C C . ASN A 1 106 ? 13.558 -8.979 -16.912 1.00 78.25 106 ASN A C 1
ATOM 891 O O . ASN A 1 106 ? 14.507 -9.607 -16.436 1.00 78.25 106 ASN A O 1
ATOM 895 N N . MET A 1 107 ? 13.283 -8.985 -18.220 1.00 71.38 107 MET A N 1
ATOM 896 C CA . MET A 1 107 ? 13.980 -9.838 -19.194 1.00 71.38 107 MET A CA 1
ATOM 897 C C . MET A 1 107 ? 15.496 -9.604 -19.242 1.00 71.38 107 MET A C 1
ATOM 899 O O . MET A 1 107 ? 16.231 -10.480 -19.680 1.00 71.38 107 MET A O 1
ATOM 903 N N . ARG A 1 108 ? 15.988 -8.474 -18.718 1.00 68.50 108 ARG A N 1
ATOM 904 C CA . ARG A 1 108 ? 17.427 -8.215 -18.530 1.00 68.50 108 ARG A CA 1
ATOM 905 C C . ARG A 1 108 ? 18.126 -9.232 -17.619 1.00 68.50 108 ARG A C 1
ATOM 907 O O . ARG A 1 108 ? 19.344 -9.364 -17.695 1.00 68.50 108 ARG A O 1
ATOM 914 N N . HIS A 1 109 ? 17.380 -9.944 -16.776 1.00 62.97 109 HIS A N 1
ATOM 915 C CA . HIS A 1 109 ? 17.914 -10.961 -15.867 1.00 62.97 109 HIS A CA 1
ATOM 916 C C . HIS A 1 109 ? 17.648 -12.401 -16.327 1.00 62.97 109 HIS A C 1
ATOM 918 O O . HIS A 1 109 ? 18.091 -13.333 -15.655 1.00 62.97 109 HIS A O 1
ATOM 924 N N . LEU A 1 110 ? 16.984 -12.608 -17.472 1.00 57.88 110 LEU A N 1
ATOM 925 C CA . LEU A 1 110 ? 16.940 -13.916 -18.124 1.00 57.88 110 LEU A CA 1
ATOM 926 C C . LEU A 1 110 ? 18.280 -14.137 -18.833 1.00 57.88 110 LEU A C 1
ATOM 928 O O . LEU A 1 110 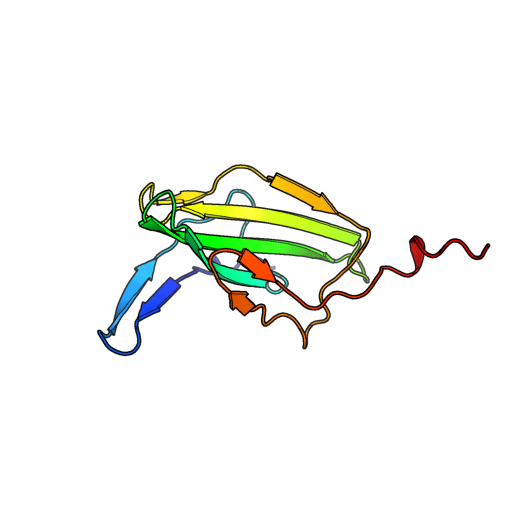? 18.481 -13.726 -19.973 1.00 57.88 110 LEU A O 1
ATOM 932 N N . ARG A 1 111 ? 19.229 -14.766 -18.134 1.00 49.75 111 ARG A N 1
ATOM 933 C CA . ARG A 1 111 ? 20.366 -15.398 -18.806 1.00 49.75 111 ARG A CA 1
ATOM 934 C C . ARG A 1 111 ? 19.841 -16.677 -19.446 1.00 49.75 111 ARG A C 1
ATOM 936 O O . ARG A 1 111 ? 19.389 -17.569 -18.736 1.00 49.75 111 ARG A O 1
ATOM 943 N N . PHE A 1 112 ? 19.862 -16.730 -20.774 1.00 50.25 112 PHE A N 1
ATOM 944 C CA . PHE A 1 112 ? 19.714 -17.983 -21.503 1.00 50.25 112 PHE A CA 1
ATOM 945 C C . PHE A 1 112 ? 20.860 -18.904 -21.059 1.00 50.25 112 PHE A C 1
ATOM 947 O O . PHE A 1 112 ? 22.026 -18.517 -21.168 1.00 50.25 112 PHE A O 1
ATOM 954 N N . TYR A 1 113 ? 20.510 -20.045 -20.466 1.00 44.72 113 TYR A N 1
ATOM 955 C CA . TYR A 1 113 ? 21.418 -21.177 -20.297 1.00 44.72 113 TYR A CA 1
ATOM 956 C C . TYR A 1 113 ? 21.417 -21.998 -21.582 1.00 44.72 113 TYR A C 1
ATOM 958 O O . TYR A 1 113 ? 20.324 -22.106 -22.187 1.00 44.72 113 TYR A O 1
#

InterPro domains:
  IPR006527 F-box associated beta-propeller, type 1 [PF07734] (4-104)
  IPR017451 F-box associated beta-propeller domain [TIGR01640] (4-107)
  IPR050796 SCF complex F-box component [PTHR31672] (6-104)

Secondary structure (DSSP, 8-state):
-------EEEE-TTT--EEEEPPPSSPP-TT-EEEEEEETTTTEEEEEEEEEEESSSEEEEEEEEEETTTTEEEP---EE-SEE--GGG---EEETTEEE---EEPGGG----

Radius of gyration: 15.49 Å; chains: 1; bounding box: 40×42×38 Å

Sequence (113 aa):
MYHQDSKLVVWNPVSGETKWIHQPRKSFDKYDVFALGYDSKSSCYKIIRMDQIFRGVVVQIDYETYDLISNSWSDICVKTDRFYLPWDWRSGVSVKGHTYWLAMINMRHLRFY

Organism: NCBI:txid1685480